Protein AF-A0A960H482-F1 (afdb_monomer_lite)

pLDDT: mean 97.24, std 2.52, range [85.44, 98.88]

Radius of gyration: 13.72 Å; chains: 1; bounding box: 40×24×41 Å

Structure (mmCIF, N/CA/C/O backbone):
data_AF-A0A960H482-F1
#
_entry.id   AF-A0A960H482-F1
#
loop_
_atom_site.group_PDB
_atom_site.id
_atom_site.type_symbol
_atom_site.label_atom_id
_atom_site.label_alt_id
_atom_site.label_comp_id
_atom_site.label_asym_id
_atom_site.label_entity_id
_atom_site.label_seq_id
_atom_site.pdbx_PDB_ins_code
_atom_site.Cartn_x
_atom_site.Cartn_y
_atom_site.Cartn_z
_atom_site.occupancy
_atom_site.B_iso_or_equiv
_atom_site.auth_seq_id
_atom_site.auth_comp_id
_atom_site.auth_asym_id
_atom_site.auth_atom_id
_atom_site.pdbx_PDB_model_num
ATOM 1 N N . ARG A 1 1 ? -25.561 -6.297 16.072 1.00 90.06 1 ARG A N 1
ATOM 2 C CA . ARG A 1 1 ? -24.782 -7.239 15.235 1.00 90.06 1 ARG A CA 1
ATOM 3 C C . ARG A 1 1 ? -23.744 -6.403 14.515 1.00 90.06 1 ARG A C 1
ATOM 5 O O . ARG A 1 1 ? -24.110 -5.320 14.087 1.00 90.06 1 ARG A O 1
ATOM 12 N N . VAL A 1 2 ? -22.493 -6.847 14.471 1.00 94.38 2 VAL A N 1
ATOM 13 C CA . VAL A 1 2 ? -21.448 -6.189 13.676 1.00 94.38 2 VAL A CA 1
ATOM 14 C C . VAL A 1 2 ? -21.388 -6.908 12.332 1.00 94.38 2 VAL A C 1
ATOM 16 O O . VAL A 1 2 ? -21.426 -8.139 12.309 1.00 94.38 2 VAL A O 1
ATOM 19 N N . GLU A 1 3 ? -21.371 -6.148 11.245 1.00 96.94 3 GLU A N 1
ATOM 20 C CA . GLU A 1 3 ? -21.264 -6.625 9.864 1.00 96.94 3 GLU A CA 1
ATOM 21 C C . GLU A 1 3 ? -20.235 -5.737 9.155 1.00 96.94 3 GLU A C 1
ATOM 23 O O . GLU A 1 3 ? -20.230 -4.526 9.374 1.00 96.94 3 GLU A O 1
ATOM 28 N N . VAL A 1 4 ? -19.351 -6.341 8.359 1.00 96.88 4 VAL A N 1
ATOM 29 C CA . VAL A 1 4 ? -18.297 -5.655 7.596 1.00 96.88 4 VAL A CA 1
ATOM 30 C C . VAL A 1 4 ? -18.625 -5.827 6.115 1.00 96.88 4 VAL A C 1
ATOM 32 O O . VAL A 1 4 ? -18.922 -6.944 5.688 1.00 96.88 4 VAL A O 1
ATOM 35 N N . THR A 1 5 ? -18.647 -4.730 5.360 1.00 96.94 5 THR A N 1
ATOM 36 C CA . THR A 1 5 ? -18.891 -4.750 3.909 1.00 96.94 5 THR A CA 1
ATOM 37 C C . THR A 1 5 ? -17.615 -5.110 3.156 1.00 96.94 5 THR A C 1
ATOM 39 O O . THR A 1 5 ? -16.529 -4.969 3.707 1.00 96.94 5 THR A O 1
ATOM 42 N N . GLU A 1 6 ? -17.736 -5.538 1.899 1.00 94.44 6 GLU A N 1
ATOM 43 C CA . GLU A 1 6 ? -16.583 -5.945 1.079 1.00 94.44 6 GLU A CA 1
ATOM 44 C C . GLU A 1 6 ? -15.549 -4.816 0.927 1.00 94.44 6 GLU A C 1
ATOM 46 O O . GLU A 1 6 ? -14.367 -5.059 1.134 1.00 94.44 6 GLU A O 1
ATOM 51 N N . ASP A 1 7 ? -16.002 -3.572 0.739 1.00 95.38 7 ASP A N 1
ATOM 52 C CA . ASP A 1 7 ? -15.130 -2.386 0.646 1.00 95.38 7 ASP A CA 1
ATOM 53 C C . ASP A 1 7 ? -14.388 -2.041 1.955 1.00 95.38 7 ASP A C 1
ATOM 55 O O . ASP A 1 7 ? -13.513 -1.189 1.960 1.00 95.38 7 ASP A O 1
ATOM 59 N N . ASN A 1 8 ? -14.736 -2.680 3.079 1.00 97.50 8 ASN A N 1
ATOM 60 C CA . ASN A 1 8 ? -14.086 -2.484 4.383 1.00 97.50 8 ASN A CA 1
ATOM 61 C C . ASN A 1 8 ? -13.245 -3.712 4.793 1.00 97.50 8 ASN A C 1
ATOM 63 O O . ASN A 1 8 ? -13.022 -3.957 5.984 1.00 97.50 8 ASN A O 1
ATOM 67 N N . ILE A 1 9 ? -12.819 -4.528 3.822 1.00 97.75 9 ILE A N 1
ATOM 68 C CA . ILE A 1 9 ? -11.912 -5.663 4.030 1.00 97.75 9 ILE A CA 1
ATOM 69 C C . ILE A 1 9 ? -10.519 -5.283 3.526 1.00 97.75 9 ILE A C 1
ATOM 71 O O . ILE A 1 9 ? -10.233 -5.326 2.335 1.00 97.75 9 ILE A O 1
ATOM 75 N N . TYR A 1 10 ? -9.630 -4.969 4.462 1.00 98.00 10 TYR A N 1
ATOM 76 C CA . TYR A 1 10 ? -8.256 -4.562 4.175 1.00 98.00 10 TYR A CA 1
ATOM 77 C C . TYR A 1 10 ? -7.289 -5.736 4.388 1.00 98.00 10 TYR A C 1
ATOM 79 O O . TYR A 1 10 ? -7.205 -6.284 5.490 1.00 98.00 10 TYR A O 1
ATOM 87 N N . VAL A 1 11 ? -6.559 -6.138 3.340 1.00 98.12 11 VAL A N 1
ATOM 88 C CA . VAL A 1 11 ? -5.654 -7.304 3.366 1.00 98.12 11 VAL A CA 1
ATOM 89 C C . VAL A 1 11 ? -4.223 -6.881 3.040 1.00 98.12 11 VAL A C 1
ATOM 91 O O . VAL A 1 11 ? -3.890 -6.637 1.885 1.00 98.12 11 VAL A O 1
ATOM 94 N N . LEU A 1 12 ? -3.363 -6.834 4.061 1.00 98.19 12 LEU A N 1
ATOM 95 C CA . LEU A 1 12 ? -1.955 -6.434 3.912 1.00 98.19 12 LEU A CA 1
ATOM 96 C C . LEU A 1 12 ? -1.041 -7.624 3.577 1.00 98.19 12 LEU A C 1
ATOM 98 O O . LEU A 1 12 ? -0.040 -7.476 2.885 1.00 98.19 12 LEU A O 1
ATOM 102 N N . THR A 1 13 ? -1.397 -8.817 4.057 1.00 96.88 13 THR A N 1
ATOM 103 C CA . THR A 1 13 ? -0.582 -10.028 3.918 1.00 96.88 13 THR A CA 1
ATOM 104 C C . THR A 1 13 ? -0.322 -10.383 2.453 1.00 96.88 13 THR A C 1
ATOM 106 O O . THR A 1 13 ? -1.240 -10.364 1.636 1.00 96.88 13 THR A O 1
ATOM 109 N N . GLY A 1 14 ? 0.919 -10.771 2.147 1.00 98.19 14 GLY A N 1
ATOM 110 C CA . GLY A 1 14 ? 1.349 -11.211 0.814 1.00 98.19 14 GLY A CA 1
ATOM 111 C C . GLY A 1 14 ? 1.875 -10.083 -0.074 1.00 98.19 14 GLY A C 1
ATOM 112 O O . GLY A 1 14 ? 2.742 -10.335 -0.905 1.00 98.19 14 GLY A O 1
ATOM 113 N N . LEU A 1 15 ? 1.475 -8.830 0.177 1.00 98.75 15 LEU A N 1
ATOM 114 C CA . LEU A 1 15 ? 1.880 -7.699 -0.662 1.00 98.75 15 LEU A CA 1
ATOM 115 C C . LEU A 1 15 ? 3.400 -7.491 -0.691 1.00 98.75 15 LEU A C 1
ATOM 117 O O . LEU A 1 15 ? 3.932 -7.147 -1.739 1.00 98.75 15 LEU A O 1
ATOM 121 N N . ALA A 1 16 ? 4.128 -7.744 0.402 1.00 98.69 16 ALA A N 1
ATOM 122 C CA . ALA A 1 16 ? 5.593 -7.659 0.399 1.00 98.69 16 ALA A CA 1
ATOM 123 C C . ALA A 1 16 ? 6.244 -8.622 -0.616 1.00 98.69 16 ALA A C 1
ATOM 125 O O . ALA A 1 16 ? 7.165 -8.229 -1.340 1.00 98.69 16 ALA A O 1
ATOM 126 N N . ASP A 1 17 ? 5.753 -9.864 -0.676 1.00 98.69 17 ASP A N 1
ATOM 127 C CA . ASP A 1 17 ? 6.253 -10.901 -1.583 1.00 98.69 17 ASP A CA 1
ATOM 128 C C . ASP A 1 17 ? 5.879 -10.566 -3.036 1.00 98.69 17 ASP A C 1
ATOM 130 O O . ASP A 1 17 ? 6.748 -10.556 -3.912 1.00 98.69 17 ASP A O 1
ATOM 134 N N . ASP A 1 18 ? 4.627 -10.171 -3.279 1.00 98.81 18 ASP A N 1
ATOM 135 C CA . ASP A 1 18 ? 4.152 -9.781 -4.612 1.00 98.81 18 ASP A CA 1
ATOM 136 C C . ASP A 1 18 ? 4.902 -8.546 -5.138 1.00 98.81 18 ASP A C 1
ATOM 138 O O . ASP A 1 18 ? 5.337 -8.501 -6.292 1.00 98.81 18 ASP A O 1
ATOM 142 N N . ILE A 1 19 ? 5.151 -7.553 -4.277 1.00 98.81 19 ILE A N 1
ATOM 143 C CA . ILE A 1 19 ? 5.962 -6.373 -4.604 1.00 98.81 19 ILE A CA 1
ATOM 144 C C . ILE A 1 19 ? 7.394 -6.785 -4.965 1.00 98.81 19 ILE A C 1
ATOM 146 O O . ILE A 1 19 ? 7.976 -6.208 -5.889 1.00 98.81 19 ILE A O 1
ATOM 150 N N . ALA A 1 20 ? 7.981 -7.766 -4.273 1.00 98.56 20 ALA A N 1
ATOM 151 C CA . ALA A 1 20 ? 9.324 -8.256 -4.579 1.00 98.56 20 ALA A CA 1
ATOM 152 C C . ALA A 1 20 ? 9.398 -8.938 -5.959 1.00 98.56 20 ALA A C 1
ATOM 154 O O . ALA A 1 20 ? 10.404 -8.774 -6.667 1.00 98.56 20 ALA A O 1
ATOM 155 N N . ASP A 1 21 ? 8.332 -9.633 -6.359 1.00 98.44 21 ASP A N 1
ATOM 156 C CA . ASP A 1 21 ? 8.186 -10.261 -7.678 1.00 98.44 21 ASP A CA 1
ATOM 157 C C . ASP A 1 21 ? 7.871 -9.239 -8.790 1.00 98.44 21 ASP A C 1
ATOM 159 O O . ASP A 1 21 ? 8.327 -9.384 -9.937 1.00 98.44 21 ASP A O 1
ATOM 163 N N . GLY A 1 22 ? 7.213 -8.134 -8.434 1.00 98.12 22 GLY A N 1
ATOM 164 C CA . GLY A 1 22 ? 7.061 -6.929 -9.243 1.00 98.12 22 GLY A CA 1
ATOM 165 C C . GLY A 1 22 ? 5.615 -6.523 -9.511 1.00 98.12 22 GLY A C 1
ATOM 166 O O . GLY A 1 22 ? 4.688 -7.231 -9.147 1.00 98.12 22 GLY A O 1
ATOM 167 N N . PRO A 1 23 ? 5.395 -5.398 -10.216 1.00 97.81 23 PRO A N 1
ATOM 168 C CA . PRO A 1 23 ? 4.069 -4.786 -10.329 1.00 97.81 23 PRO A CA 1
ATOM 169 C C . PRO A 1 23 ? 3.009 -5.666 -11.010 1.00 97.81 23 PRO A C 1
ATOM 171 O O . PRO A 1 23 ? 1.835 -5.490 -10.735 1.00 97.81 23 PRO A O 1
ATOM 174 N N . ASP A 1 24 ? 3.399 -6.623 -11.863 1.00 97.56 24 ASP A N 1
ATOM 175 C CA . ASP A 1 24 ? 2.436 -7.541 -12.503 1.00 97.56 24 ASP A CA 1
ATOM 176 C C . ASP A 1 24 ? 1.970 -8.675 -11.573 1.00 97.56 24 ASP A C 1
ATOM 178 O O . ASP A 1 24 ? 1.027 -9.384 -11.914 1.00 97.56 24 ASP A O 1
ATOM 182 N N . ALA A 1 25 ? 2.672 -8.903 -10.459 1.00 98.44 25 ALA A N 1
ATOM 183 C CA . ALA A 1 25 ? 2.299 -9.894 -9.452 1.00 98.44 25 ALA A CA 1
ATOM 184 C C . ALA A 1 25 ? 1.364 -9.307 -8.383 1.00 98.44 25 ALA A C 1
ATOM 186 O O . ALA A 1 25 ? 0.723 -10.062 -7.664 1.00 98.44 25 ALA A O 1
ATOM 187 N N . VAL A 1 26 ? 1.272 -7.977 -8.296 1.00 98.69 26 VAL A N 1
ATOM 188 C CA . VAL A 1 26 ? 0.471 -7.281 -7.288 1.00 98.69 26 VAL A CA 1
ATOM 189 C C . VAL A 1 26 ? -0.981 -7.174 -7.749 1.00 98.69 26 VAL A C 1
ATOM 191 O O . VAL A 1 26 ? -1.261 -6.650 -8.829 1.00 98.69 26 VAL A O 1
ATOM 194 N N . ASP A 1 27 ? -1.911 -7.631 -6.911 1.00 98.50 27 ASP A N 1
ATOM 195 C CA . ASP A 1 27 ? -3.338 -7.397 -7.120 1.00 98.50 27 ASP A CA 1
ATOM 196 C C . ASP A 1 27 ? -3.669 -5.913 -6.884 1.00 98.50 27 ASP A C 1
ATOM 198 O O . ASP A 1 27 ? -3.405 -5.353 -5.815 1.00 98.50 27 ASP A O 1
ATOM 202 N N . ARG A 1 28 ? -4.219 -5.258 -7.913 1.00 98.38 28 ARG A N 1
ATOM 203 C CA . ARG A 1 28 ? -4.498 -3.817 -7.891 1.00 98.38 28 ARG A CA 1
ATOM 204 C C . ARG A 1 28 ? -5.524 -3.452 -6.820 1.00 98.38 28 ARG A C 1
ATOM 206 O O . ARG A 1 28 ? -5.314 -2.470 -6.114 1.00 98.38 28 ARG A O 1
ATOM 213 N N . ASP A 1 29 ? -6.614 -4.204 -6.721 1.00 98.25 29 ASP A N 1
ATOM 214 C CA . ASP A 1 29 ? -7.739 -3.855 -5.850 1.00 98.25 29 ASP A CA 1
ATOM 215 C C . ASP A 1 29 ? -7.361 -4.102 -4.381 1.00 98.25 29 ASP A C 1
ATOM 217 O O . ASP A 1 29 ? -7.671 -3.293 -3.503 1.00 98.25 29 ASP A O 1
ATOM 221 N N . GLN A 1 30 ? -6.584 -5.158 -4.116 1.00 98.69 30 GLN A N 1
ATOM 222 C CA . GLN A 1 30 ? -5.961 -5.379 -2.812 1.00 98.69 30 GLN A CA 1
ATOM 223 C C . GLN A 1 30 ? -5.032 -4.221 -2.428 1.00 98.69 30 GLN A C 1
ATOM 225 O O . GLN A 1 30 ? -5.115 -3.716 -1.306 1.00 98.69 30 GLN A O 1
ATOM 230 N N . LEU A 1 31 ? -4.140 -3.805 -3.336 1.00 98.75 31 LEU A N 1
ATOM 231 C CA . LEU A 1 31 ? -3.198 -2.719 -3.066 1.00 98.75 31 LEU A CA 1
ATOM 232 C C . LEU A 1 31 ? -3.921 -1.389 -2.829 1.00 98.75 31 LEU A C 1
ATOM 234 O O . LEU A 1 31 ? -3.530 -0.647 -1.931 1.00 98.75 31 LEU A O 1
ATOM 238 N N . GLU A 1 32 ? -4.963 -1.092 -3.607 1.00 98.56 32 GLU A N 1
ATOM 239 C CA . GLU A 1 32 ? -5.777 0.122 -3.479 1.00 98.56 32 GLU A CA 1
ATOM 240 C C . GLU A 1 32 ? -6.366 0.239 -2.069 1.00 98.56 32 GLU A C 1
ATOM 242 O O . GLU A 1 32 ? -6.113 1.228 -1.377 1.00 98.56 32 GLU A O 1
ATOM 247 N N . LEU A 1 33 ? -7.042 -0.814 -1.601 1.00 98.75 33 LEU A N 1
ATOM 248 C CA . LEU 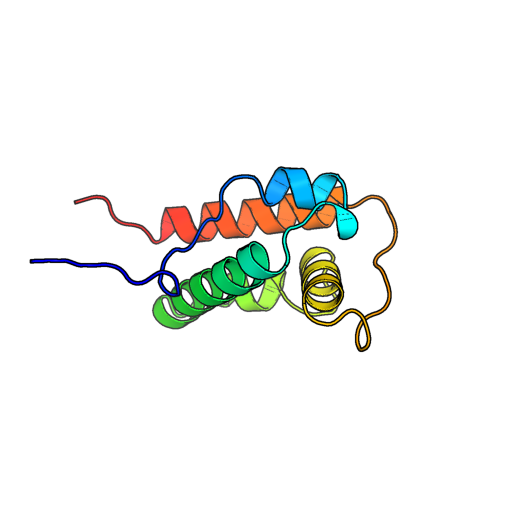A 1 33 ? -7.620 -0.857 -0.257 1.00 98.75 33 LEU A CA 1
ATOM 249 C C . LEU A 1 33 ? -6.541 -0.841 0.836 1.00 98.75 33 LEU A C 1
ATOM 251 O O . LEU A 1 33 ? -6.677 -0.145 1.842 1.00 98.75 33 LEU A O 1
ATOM 255 N N . ALA A 1 34 ? -5.441 -1.577 0.666 1.00 98.75 34 ALA A N 1
ATOM 256 C CA . ALA A 1 34 ? -4.365 -1.581 1.654 1.00 98.75 34 ALA A CA 1
ATOM 257 C C . ALA A 1 34 ? -3.715 -0.192 1.799 1.00 98.75 34 ALA A C 1
ATOM 259 O O . ALA A 1 34 ? -3.436 0.242 2.917 1.00 98.75 34 ALA A O 1
ATOM 260 N N . VAL A 1 35 ? -3.505 0.525 0.691 1.00 98.62 35 VAL A N 1
ATOM 261 C CA . VAL A 1 35 ? -2.970 1.895 0.700 1.00 98.62 35 VAL A CA 1
ATOM 262 C C . VAL A 1 35 ? -3.955 2.874 1.335 1.00 98.62 35 VAL A C 1
ATOM 264 O O . VAL A 1 35 ? -3.510 3.725 2.106 1.00 98.62 35 VAL A O 1
ATOM 267 N N . GLU A 1 36 ? -5.258 2.752 1.060 1.00 98.62 36 GLU A N 1
ATOM 268 C CA . GLU A 1 36 ? -6.308 3.525 1.742 1.00 98.62 36 GLU A CA 1
ATOM 269 C C . GLU A 1 36 ? -6.192 3.367 3.262 1.00 98.62 36 GLU A C 1
ATOM 271 O O . GLU A 1 36 ? -5.968 4.345 3.976 1.00 98.62 36 GLU A O 1
ATOM 276 N N . PHE A 1 37 ? -6.222 2.126 3.752 1.00 98.69 37 PHE A N 1
ATOM 277 C CA . PHE A 1 37 ? -6.147 1.846 5.183 1.00 98.69 37 PHE A CA 1
ATOM 278 C C . PHE A 1 37 ? -4.854 2.357 5.828 1.00 98.69 37 PHE A C 1
ATOM 280 O O . PHE A 1 37 ? -4.887 2.945 6.908 1.00 98.69 37 PHE A O 1
ATOM 287 N N . ILE A 1 38 ? -3.699 2.156 5.188 1.00 98.62 38 ILE A N 1
ATOM 288 C CA . ILE A 1 38 ? -2.413 2.601 5.744 1.00 98.62 38 ILE A CA 1
ATOM 289 C C . ILE A 1 38 ? -2.353 4.133 5.818 1.00 98.62 38 ILE A C 1
ATOM 291 O O . ILE A 1 38 ? -1.823 4.662 6.798 1.00 98.62 38 ILE A O 1
ATOM 295 N N . ARG A 1 39 ? -2.913 4.852 4.835 1.00 98.62 39 ARG A N 1
ATOM 296 C CA . ARG A 1 39 ? -3.030 6.320 4.881 1.00 98.62 39 ARG A CA 1
ATOM 297 C C . ARG A 1 39 ? -3.925 6.779 6.021 1.00 98.62 39 ARG A C 1
ATOM 299 O O . ARG A 1 39 ? -3.485 7.618 6.798 1.00 98.62 39 ARG A O 1
ATOM 306 N N . ASP A 1 40 ? -5.086 6.159 6.203 1.00 98.69 40 ASP A N 1
ATOM 307 C CA . ASP A 1 40 ? -5.981 6.474 7.322 1.00 98.69 40 ASP A CA 1
ATOM 308 C C . ASP A 1 40 ? -5.309 6.245 8.687 1.00 98.69 40 ASP A C 1
ATOM 310 O O . ASP A 1 40 ? -5.460 7.050 9.610 1.00 98.69 40 ASP A O 1
ATOM 314 N N . VAL A 1 41 ? -4.519 5.173 8.826 1.00 98.50 41 VAL A N 1
ATOM 315 C CA . VAL A 1 41 ? -3.704 4.918 10.029 1.00 98.50 41 VAL A CA 1
ATOM 316 C C . VAL A 1 41 ? -2.656 6.019 10.225 1.00 98.50 41 VAL A C 1
ATOM 318 O O . VAL A 1 41 ? -2.473 6.491 11.351 1.00 98.50 41 VAL A O 1
ATOM 321 N N . GLY A 1 42 ? -1.975 6.428 9.151 1.00 98.44 42 GLY A N 1
ATOM 322 C CA . GLY A 1 42 ? -1.011 7.531 9.140 1.00 98.44 42 GLY A CA 1
ATOM 323 C C . GLY A 1 42 ? -1.629 8.836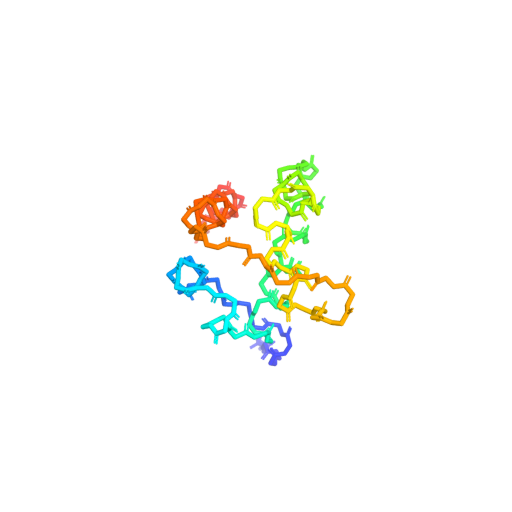 9.628 1.00 98.44 42 GLY A C 1
ATOM 324 O O . GLY A 1 42 ? -1.181 9.380 10.642 1.00 98.44 42 GLY A O 1
ATOM 325 N N . ASP A 1 43 ? -2.713 9.251 8.976 1.00 98.50 43 ASP A N 1
ATOM 326 C CA . ASP A 1 43 ? -3.474 10.465 9.270 1.00 98.50 43 ASP A CA 1
ATOM 327 C C . ASP A 1 43 ? -3.987 10.475 10.712 1.00 98.50 43 ASP A C 1
ATOM 329 O O . ASP A 1 43 ? -3.783 11.446 11.443 1.00 98.50 43 ASP A O 1
ATOM 333 N N . TYR A 1 44 ? -4.599 9.377 11.168 1.00 98.31 44 TYR A N 1
ATOM 334 C CA . TYR A 1 44 ? -5.083 9.254 12.545 1.00 98.31 44 TYR A CA 1
ATOM 335 C C . TYR A 1 44 ? -3.955 9.363 13.580 1.00 98.31 44 TYR A C 1
ATOM 337 O O . TYR A 1 44 ? -4.157 9.891 14.675 1.00 98.31 44 TYR A O 1
ATOM 345 N N . SER A 1 45 ? -2.772 8.839 13.252 1.00 98.06 45 SER A N 1
ATOM 346 C CA . SER A 1 45 ? -1.612 8.848 14.146 1.00 98.06 45 SER A CA 1
ATOM 347 C C . SER A 1 45 ? -0.774 10.130 14.086 1.00 98.06 45 SER A C 1
ATOM 349 O O . SER A 1 45 ? 0.163 10.250 14.878 1.00 98.06 45 SER A O 1
ATOM 351 N N . GLU A 1 46 ? -1.108 11.063 13.186 1.00 98.00 46 GLU A N 1
ATOM 352 C CA . GLU A 1 46 ? -0.340 12.282 12.893 1.00 98.00 46 GLU A CA 1
ATOM 353 C C . GLU A 1 46 ? 1.148 11.986 12.580 1.00 98.00 46 GLU A C 1
ATOM 355 O O . GLU A 1 46 ? 2.049 12.720 12.994 1.00 98.00 46 GLU A O 1
ATOM 360 N N . ASP A 1 47 ? 1.424 10.881 11.873 1.00 98.31 47 ASP A N 1
ATOM 361 C CA . ASP A 1 47 ? 2.778 10.411 11.548 1.00 98.31 47 ASP A CA 1
ATOM 362 C C . ASP A 1 47 ? 3.039 10.431 10.035 1.00 98.31 47 ASP A C 1
ATOM 364 O O . ASP A 1 47 ? 2.368 9.763 9.252 1.00 98.31 47 ASP A O 1
ATOM 368 N N . GLU A 1 48 ? 4.084 11.150 9.623 1.00 97.94 48 GLU A N 1
ATOM 369 C CA . GLU A 1 48 ? 4.456 11.348 8.214 1.00 97.94 48 GLU A CA 1
ATOM 370 C C . GLU A 1 48 ? 5.128 10.117 7.566 1.00 97.94 48 GLU A C 1
ATOM 372 O O . GLU A 1 48 ? 5.573 10.173 6.416 1.00 97.94 48 GLU A O 1
ATOM 377 N N . THR A 1 49 ? 5.275 8.996 8.283 1.00 98.06 49 THR A N 1
ATOM 378 C CA . THR A 1 49 ? 5.937 7.783 7.771 1.00 98.06 49 THR A CA 1
ATOM 379 C C . THR A 1 49 ? 5.273 7.254 6.505 1.00 98.06 49 THR A C 1
ATOM 381 O O . THR A 1 49 ? 5.988 6.887 5.568 1.00 98.06 49 THR A O 1
ATOM 384 N N . VAL A 1 50 ? 3.939 7.248 6.462 1.00 98.44 50 VAL A N 1
ATOM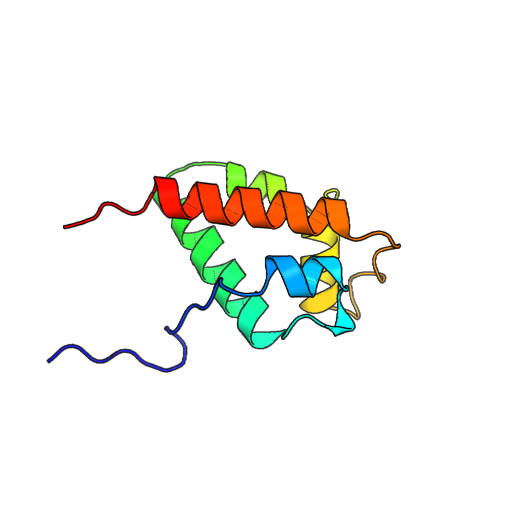 385 C CA . VAL A 1 50 ? 3.171 6.748 5.315 1.00 98.44 50 VAL A CA 1
ATOM 386 C C . VAL A 1 50 ? 3.408 7.621 4.088 1.00 98.44 50 VAL A C 1
ATOM 388 O O . VAL A 1 50 ? 3.865 7.118 3.060 1.00 98.44 50 VAL A O 1
ATOM 391 N N . ASP A 1 51 ? 3.212 8.932 4.223 1.00 98.38 51 ASP A N 1
ATOM 392 C CA . ASP A 1 51 ? 3.439 9.905 3.149 1.00 98.38 51 ASP A CA 1
ATOM 393 C C . ASP A 1 51 ? 4.869 9.852 2.613 1.00 98.38 51 ASP A C 1
ATOM 395 O O . ASP A 1 51 ? 5.103 9.863 1.403 1.00 98.38 51 ASP A O 1
ATOM 399 N N . ARG A 1 52 ? 5.850 9.742 3.513 1.00 98.56 52 ARG A N 1
ATOM 400 C CA . ARG A 1 52 ? 7.266 9.679 3.149 1.00 98.56 52 ARG A CA 1
ATOM 401 C C . ARG A 1 52 ? 7.632 8.407 2.389 1.00 98.56 52 ARG A C 1
ATOM 403 O O . ARG A 1 52 ? 8.556 8.458 1.583 1.00 98.56 52 ARG A O 1
ATOM 410 N N . LEU A 1 53 ? 7.027 7.260 2.697 1.00 98.62 53 LEU A N 1
ATOM 411 C CA . LEU A 1 53 ? 7.332 5.990 2.022 1.00 98.62 53 LEU A CA 1
ATOM 412 C C . LEU A 1 53 ? 6.545 5.826 0.716 1.00 98.62 53 LEU A C 1
ATOM 414 O O . LEU A 1 53 ? 7.054 5.221 -0.227 1.00 98.62 53 LEU A O 1
ATOM 418 N N . LEU A 1 54 ? 5.351 6.416 0.635 1.00 98.50 54 LEU A N 1
ATOM 419 C CA . LEU A 1 54 ? 4.517 6.425 -0.567 1.00 98.50 54 LEU A CA 1
ATOM 420 C C . LEU A 1 54 ? 4.817 7.588 -1.527 1.00 98.50 54 LEU A C 1
ATOM 422 O O . LEU A 1 54 ? 4.146 7.705 -2.549 1.00 98.50 54 LEU A O 1
ATOM 426 N N . SER A 1 55 ? 5.807 8.440 -1.247 1.00 98.00 55 SER A N 1
ATOM 427 C CA . SER A 1 55 ? 6.142 9.555 -2.137 1.00 98.00 55 SER A CA 1
ATOM 428 C C . SER A 1 55 ? 6.650 9.068 -3.503 1.00 98.00 55 SER A C 1
ATOM 430 O O . SER A 1 55 ? 7.443 8.130 -3.591 1.00 98.00 55 SER A O 1
ATOM 432 N N . GLY A 1 56 ? 6.241 9.730 -4.591 1.00 94.81 56 GLY A N 1
ATOM 433 C CA . GLY A 1 56 ? 6.544 9.316 -5.973 1.00 94.81 56 GLY A CA 1
ATOM 434 C C . GLY A 1 56 ? 8.029 9.328 -6.374 1.00 94.81 56 GLY A C 1
ATOM 435 O O . GLY A 1 56 ? 8.398 8.914 -7.473 1.00 94.81 56 GLY A O 1
ATOM 436 N N . ASP A 1 57 ? 8.935 9.786 -5.509 1.00 94.56 57 ASP A N 1
ATOM 437 C CA . ASP A 1 57 ? 10.383 9.656 -5.690 1.00 94.56 57 ASP A CA 1
ATOM 438 C C . ASP A 1 57 ? 10.964 8.373 -5.060 1.00 94.56 57 ASP A C 1
ATOM 440 O O . ASP A 1 57 ? 12.048 7.931 -5.479 1.00 94.56 57 ASP A O 1
ATOM 444 N N . ARG A 1 58 ? 10.230 7.726 -4.146 1.00 97.94 58 ARG A N 1
ATOM 445 C CA . ARG A 1 58 ? 10.602 6.481 -3.455 1.00 97.94 58 ARG A CA 1
ATOM 446 C C . ARG A 1 58 ? 10.362 5.237 -4.315 1.00 97.94 58 ARG A C 1
ATOM 448 O O . ARG A 1 58 ? 9.485 5.244 -5.180 1.00 97.94 58 ARG A O 1
ATOM 455 N N . PRO A 1 59 ? 11.129 4.154 -4.096 1.00 98.25 59 PRO A N 1
ATOM 456 C CA . PRO A 1 59 ? 10.883 2.860 -4.727 1.00 98.25 59 PRO A CA 1
ATOM 457 C C . PRO A 1 59 ? 9.438 2.366 -4.589 1.00 98.25 59 PRO A C 1
ATOM 459 O O . PRO A 1 59 ? 8.842 2.007 -5.605 1.00 98.25 59 PRO A O 1
ATOM 462 N N . LEU A 1 60 ? 8.879 2.365 -3.375 1.00 98.62 60 LEU A N 1
ATOM 463 C CA . LEU A 1 60 ? 7.512 1.914 -3.135 1.00 98.62 60 LEU A CA 1
ATOM 464 C C . LEU A 1 60 ? 6.486 2.851 -3.769 1.00 98.62 60 LEU A C 1
ATOM 466 O O . LEU A 1 60 ? 5.635 2.371 -4.510 1.00 98.62 60 LEU A O 1
ATOM 470 N N . GLY A 1 61 ? 6.599 4.166 -3.552 1.00 98.31 61 GLY A N 1
ATOM 471 C CA . GLY A 1 61 ? 5.679 5.146 -4.139 1.00 98.31 61 GLY A CA 1
ATOM 472 C C . GLY A 1 61 ? 5.557 5.015 -5.659 1.00 98.31 61 GLY A C 1
ATOM 473 O O . GLY A 1 61 ? 4.452 4.906 -6.177 1.00 98.31 61 GLY A O 1
ATOM 474 N N . LYS A 1 62 ? 6.681 4.876 -6.376 1.00 97.75 62 LYS A N 1
ATOM 475 C CA . LYS A 1 62 ? 6.678 4.638 -7.835 1.00 97.75 62 LYS A CA 1
ATOM 476 C C . LYS A 1 62 ? 5.963 3.353 -8.241 1.00 97.75 62 LYS A C 1
ATOM 478 O O . LYS A 1 62 ? 5.332 3.309 -9.293 1.00 97.75 62 LYS A O 1
ATOM 483 N N . LEU A 1 63 ? 6.128 2.283 -7.463 1.00 98.56 63 LEU A N 1
ATOM 484 C CA . LEU A 1 63 ? 5.480 1.006 -7.746 1.00 98.56 63 LEU A CA 1
ATOM 485 C C . LEU A 1 63 ? 3.976 1.098 -7.501 1.00 98.56 63 LEU A C 1
ATOM 487 O O . LEU A 1 63 ? 3.214 0.680 -8.365 1.00 98.56 63 LEU A O 1
ATOM 491 N N . VAL A 1 64 ? 3.566 1.694 -6.381 1.00 98.44 64 VAL A N 1
ATOM 492 C CA . VAL A 1 64 ? 2.157 1.934 -6.051 1.00 98.44 64 VAL A CA 1
ATOM 493 C C . VAL A 1 64 ? 1.495 2.802 -7.118 1.00 98.44 64 VAL A C 1
ATOM 495 O O . VAL A 1 64 ? 0.460 2.416 -7.648 1.00 98.44 64 VAL A O 1
ATOM 498 N N . GLU A 1 65 ? 2.116 3.920 -7.501 1.00 98.00 65 GLU A N 1
ATOM 499 C CA . GLU A 1 65 ? 1.618 4.779 -8.581 1.00 98.00 65 GLU A CA 1
ATOM 500 C C . GLU A 1 65 ? 1.456 4.000 -9.893 1.00 98.00 65 GLU A C 1
ATOM 502 O O . GLU A 1 65 ? 0.413 4.097 -10.528 1.00 98.00 65 GLU A O 1
ATOM 507 N N . HIS A 1 66 ? 2.438 3.178 -10.277 1.00 98.06 66 HIS A N 1
ATOM 508 C CA . HIS A 1 66 ? 2.351 2.377 -11.501 1.00 98.06 66 HIS A CA 1
ATOM 509 C C . HIS A 1 66 ? 1.272 1.287 -11.455 1.00 98.06 66 HIS A C 1
ATOM 511 O O . HIS A 1 66 ? 0.638 1.030 -12.473 1.00 98.06 66 HIS A O 1
ATOM 517 N N . VAL A 1 67 ? 1.068 0.625 -10.313 1.00 98.31 67 VAL A N 1
ATOM 518 C CA . VAL A 1 67 ? 0.033 -0.415 -10.179 1.00 98.31 67 VAL A CA 1
ATOM 519 C C . VAL A 1 67 ? -1.367 0.206 -10.179 1.00 98.31 67 VAL A C 1
ATOM 521 O O . VAL A 1 67 ? -2.272 -0.325 -10.823 1.00 98.31 67 VAL A O 1
ATOM 524 N N . LEU A 1 68 ? -1.552 1.335 -9.488 1.00 98.00 68 LEU A N 1
ATOM 525 C CA . LEU A 1 68 ? -2.857 1.988 -9.362 1.00 98.00 68 LEU A CA 1
ATOM 526 C C . LEU A 1 68 ? -3.232 2.821 -10.597 1.00 98.00 68 LEU A C 1
ATOM 528 O O . LEU A 1 68 ? -4.415 2.876 -10.943 1.00 98.00 68 LEU A O 1
ATOM 532 N N . ASP A 1 69 ? -2.246 3.430 -11.261 1.00 95.81 69 ASP A N 1
ATOM 533 C CA . ASP A 1 69 ? -2.404 4.254 -12.464 1.00 95.81 69 ASP A CA 1
ATOM 534 C C . ASP A 1 69 ? -1.231 4.053 -13.462 1.00 95.81 69 ASP A C 1
ATOM 536 O O . ASP A 1 69 ? -0.316 4.883 -13.572 1.00 95.81 69 ASP A O 1
ATOM 540 N N . PRO A 1 70 ? -1.240 2.945 -14.228 1.00 92.44 70 PRO A N 1
ATOM 541 C CA . PRO A 1 70 ? -0.158 2.605 -15.155 1.00 92.44 70 PRO A CA 1
ATOM 542 C C . PRO A 1 70 ? -0.023 3.567 -16.344 1.00 92.44 70 PRO A C 1
ATOM 544 O O . PRO A 1 70 ? 1.031 3.585 -16.986 1.00 92.44 70 P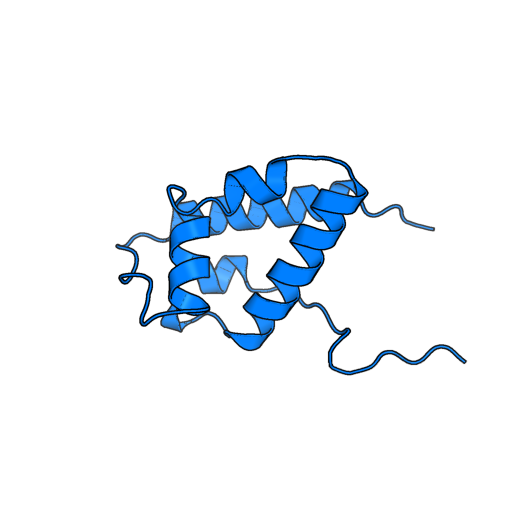RO A O 1
ATOM 547 N N . ASP A 1 71 ? -1.058 4.355 -16.651 1.00 91.94 71 ASP A N 1
ATOM 548 C CA . ASP A 1 71 ? -1.037 5.328 -17.748 1.00 91.94 71 ASP A CA 1
ATOM 549 C C . ASP A 1 71 ? -0.314 6.623 -17.341 1.00 91.94 71 ASP A C 1
ATOM 551 O O . ASP A 1 71 ? 0.348 7.256 -18.172 1.00 91.94 71 ASP A O 1
ATOM 555 N N . SER A 1 72 ? -0.394 7.001 -16.062 1.00 86.44 72 SER A N 1
ATOM 556 C CA . SER A 1 72 ? 0.276 8.192 -15.521 1.00 86.44 72 SER A CA 1
ATOM 557 C C . SER A 1 72 ? 1.695 7.921 -15.015 1.00 86.44 72 SER A C 1
ATOM 559 O O . SER A 1 72 ? 2.518 8.842 -14.989 1.00 86.44 72 SER A O 1
ATOM 561 N N . ALA A 1 73 ? 2.013 6.677 -14.640 1.00 89.88 73 ALA A N 1
ATOM 562 C CA . ALA A 1 73 ? 3.303 6.305 -14.064 1.00 89.88 73 ALA A CA 1
ATOM 563 C C . ALA A 1 73 ? 4.034 5.235 -14.890 1.00 89.88 73 ALA A C 1
ATOM 565 O O . ALA A 1 73 ? 3.559 4.122 -15.114 1.00 89.88 73 ALA A O 1
ATOM 566 N N . GLY A 1 74 ? 5.256 5.563 -15.320 1.00 92.44 74 GLY A N 1
ATOM 567 C CA . GLY A 1 74 ? 6.114 4.629 -16.044 1.00 92.44 74 GLY A CA 1
ATOM 568 C C . GLY A 1 74 ? 6.516 3.426 -15.187 1.00 92.44 74 GLY A C 1
ATOM 569 O O . GLY A 1 74 ? 6.768 3.553 -13.991 1.00 92.44 74 GLY A O 1
ATOM 570 N N . ARG A 1 75 ? 6.639 2.255 -15.822 1.00 95.19 75 ARG A N 1
ATOM 571 C CA . ARG A 1 75 ? 6.977 1.006 -15.131 1.00 95.19 75 ARG A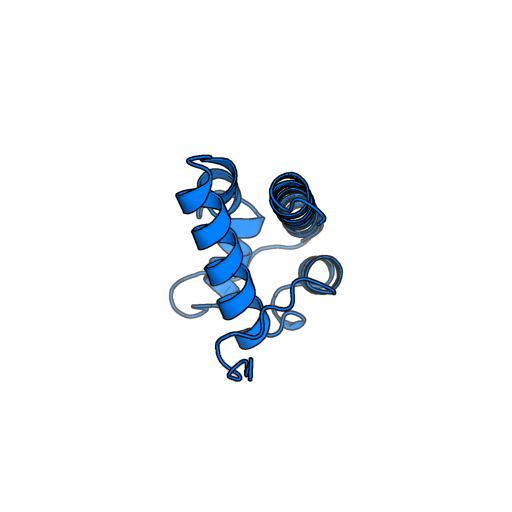 CA 1
ATOM 572 C C . ARG A 1 75 ? 8.292 1.115 -14.333 1.00 95.19 75 ARG A C 1
ATOM 574 O O . ARG A 1 75 ? 9.328 1.427 -14.934 1.00 95.19 75 ARG A O 1
ATOM 581 N N . PRO A 1 76 ? 8.307 0.771 -13.029 1.00 94.69 76 PRO A N 1
ATOM 582 C CA . PRO A 1 76 ? 9.529 0.774 -12.239 1.00 94.69 76 PRO A CA 1
ATOM 583 C C . PRO A 1 76 ? 10.535 -0.271 -12.742 1.00 94.69 76 PRO A C 1
ATOM 585 O O . PRO A 1 76 ? 10.184 -1.392 -13.132 1.00 94.69 76 PRO A O 1
ATOM 588 N N . GLY A 1 77 ? 11.817 0.095 -12.709 1.00 92.88 77 GLY A N 1
ATOM 589 C CA . GLY A 1 77 ? 12.918 -0.805 -13.050 1.00 92.88 77 GLY A CA 1
ATOM 590 C C . GLY A 1 77 ? 13.185 -1.844 -11.957 1.00 92.88 77 GLY A C 1
ATOM 591 O O . GLY A 1 77 ? 13.046 -1.560 -10.772 1.00 92.88 77 GLY A O 1
ATOM 592 N N . LYS A 1 78 ? 13.618 -3.044 -12.361 1.00 95.00 78 LYS A N 1
ATOM 593 C CA . LYS A 1 78 ? 14.112 -4.088 -11.444 1.00 95.00 78 LYS A CA 1
ATOM 594 C C . LYS A 1 78 ? 15.463 -3.691 -10.817 1.00 95.00 78 LYS A C 1
ATOM 596 O O . LYS A 1 78 ? 16.236 -2.995 -11.481 1.00 95.00 78 LYS A O 1
ATOM 601 N N . PRO A 1 79 ? 15.822 -4.218 -9.627 1.00 96.94 79 PRO A N 1
ATOM 602 C CA . PRO A 1 79 ? 15.038 -5.112 -8.757 1.00 96.94 79 PRO A CA 1
ATOM 603 C C . PRO A 1 79 ? 14.035 -4.365 -7.857 1.00 96.94 79 PRO A C 1
ATOM 605 O O . PRO A 1 79 ? 14.261 -3.210 -7.512 1.00 96.94 79 PRO A O 1
ATOM 608 N N . TYR A 1 80 ? 12.971 -5.048 -7.417 1.00 98.44 80 TYR A N 1
ATOM 609 C CA . TYR A 1 80 ? 11.895 -4.463 -6.593 1.00 98.44 80 TYR A CA 1
ATOM 610 C C . TYR A 1 80 ? 12.082 -4.644 -5.078 1.00 98.44 80 TYR A C 1
ATOM 612 O O . TYR A 1 80 ? 11.266 -4.198 -4.279 1.00 98.44 80 TYR A O 1
ATOM 620 N N . THR A 1 81 ? 13.201 -5.235 -4.655 1.00 98.12 81 THR A N 1
ATOM 621 C CA . THR A 1 81 ? 13.487 -5.527 -3.240 1.00 98.12 81 THR A CA 1
ATOM 622 C C . THR A 1 81 ? 13.554 -4.286 -2.349 1.00 98.12 81 THR A C 1
ATOM 624 O O . THR A 1 81 ? 13.361 -4.397 -1.143 1.00 98.12 81 THR A O 1
ATOM 627 N N . ALA A 1 82 ? 13.836 -3.106 -2.908 1.00 98.56 82 ALA A N 1
ATOM 628 C CA . ALA A 1 82 ? 13.762 -1.852 -2.162 1.00 98.56 82 ALA A CA 1
ATOM 629 C C . ALA A 1 82 ? 12.309 -1.463 -1.846 1.00 98.56 82 ALA A C 1
ATOM 631 O O . ALA A 1 82 ? 12.024 -1.115 -0.707 1.00 98.56 82 ALA A O 1
ATOM 632 N N . ALA A 1 83 ? 11.400 -1.593 -2.819 1.00 98.69 83 ALA A N 1
ATOM 633 C CA . ALA A 1 83 ? 9.975 -1.334 -2.620 1.00 98.69 83 ALA A CA 1
ATOM 634 C C . ALA A 1 83 ? 9.365 -2.328 -1.618 1.00 98.69 83 ALA A C 1
ATOM 636 O O . ALA A 1 83 ? 8.645 -1.912 -0.721 1.00 98.69 83 ALA A O 1
ATOM 637 N N . ALA A 1 84 ? 9.729 -3.614 -1.706 1.00 98.81 84 ALA A N 1
ATOM 638 C CA . ALA A 1 84 ? 9.269 -4.631 -0.757 1.00 98.81 84 ALA A CA 1
ATOM 639 C C . ALA A 1 84 ? 9.698 -4.308 0.685 1.00 98.81 84 ALA A C 1
ATOM 641 O O . ALA A 1 84 ? 8.888 -4.354 1.602 1.00 98.81 84 ALA A O 1
ATOM 642 N N . LYS A 1 85 ? 10.951 -3.879 0.891 1.00 98.81 85 LYS A N 1
ATOM 643 C CA . LYS A 1 85 ? 11.433 -3.455 2.219 1.00 98.81 85 LYS A CA 1
ATOM 644 C C . LYS A 1 85 ? 10.710 -2.226 2.759 1.00 98.81 85 LYS A C 1
ATOM 646 O O . LYS A 1 85 ? 10.456 -2.156 3.957 1.00 98.81 85 LYS A O 1
ATOM 651 N N . GLU A 1 86 ? 10.419 -1.254 1.898 1.00 98.81 86 GLU A N 1
ATOM 652 C CA . GLU A 1 86 ? 9.633 -0.075 2.272 1.00 98.81 86 GLU A CA 1
ATOM 653 C C . GLU A 1 86 ? 8.183 -0.459 2.609 1.00 98.81 86 GLU A C 1
ATOM 655 O O . GLU A 1 86 ? 7.613 0.103 3.540 1.00 98.81 86 GLU A O 1
ATOM 660 N N . TRP A 1 87 ? 7.607 -1.461 1.936 1.00 98.88 87 TRP A N 1
ATOM 661 C CA . TRP A 1 87 ? 6.299 -2.011 2.300 1.00 98.88 87 TRP A CA 1
ATOM 662 C C . TRP A 1 87 ? 6.326 -2.699 3.669 1.00 98.88 87 TRP A C 1
ATOM 664 O O . TRP A 1 87 ? 5.502 -2.392 4.525 1.00 98.88 87 TRP A O 1
ATOM 674 N N . GLU A 1 88 ? 7.321 -3.546 3.939 1.00 98.81 88 GLU A N 1
ATOM 675 C CA . GLU A 1 88 ? 7.493 -4.156 5.265 1.00 98.81 88 GLU A CA 1
ATOM 676 C C . GLU A 1 88 ? 7.682 -3.099 6.377 1.00 98.81 88 GLU A C 1
ATOM 678 O O . GLU A 1 88 ? 7.343 -3.332 7.538 1.00 98.81 88 GLU A O 1
ATOM 683 N N . GLU A 1 89 ? 8.268 -1.933 6.065 1.00 98.69 89 GLU A N 1
ATOM 684 C CA . GLU A 1 89 ? 8.318 -0.805 7.006 1.00 98.69 89 GLU A CA 1
ATOM 685 C C . GLU A 1 89 ? 6.922 -0.246 7.303 1.00 98.69 89 GLU A C 1
ATOM 687 O O . GLU A 1 89 ? 6.645 0.045 8.468 1.00 98.69 89 GLU A O 1
ATOM 692 N N . LEU A 1 90 ? 6.043 -0.143 6.301 1.00 98.75 90 LEU A N 1
ATOM 693 C CA . LEU A 1 90 ? 4.646 0.251 6.501 1.00 98.75 90 LEU A CA 1
ATOM 694 C C . LEU A 1 90 ? 3.864 -0.787 7.308 1.00 98.75 90 LEU A C 1
ATOM 696 O O . LEU A 1 90 ? 3.112 -0.403 8.200 1.00 98.75 90 LEU A O 1
ATOM 700 N N . GLU A 1 91 ? 4.075 -2.082 7.071 1.00 98.50 91 GLU A N 1
ATOM 701 C CA . GLU A 1 91 ? 3.444 -3.142 7.870 1.00 98.50 91 GLU A CA 1
ATOM 702 C C . GLU A 1 91 ? 3.838 -3.026 9.347 1.00 98.50 91 GLU A C 1
ATOM 704 O O . GLU A 1 91 ? 2.975 -2.961 10.223 1.00 98.50 91 GLU A O 1
ATOM 709 N N . ARG A 1 92 ? 5.140 -2.883 9.633 1.00 98.50 92 ARG A N 1
ATOM 710 C CA . ARG A 1 92 ? 5.636 -2.662 11.003 1.00 98.50 92 ARG A CA 1
ATOM 711 C C . ARG A 1 92 ? 5.097 -1.371 11.616 1.00 98.50 92 ARG A C 1
ATOM 713 O O . ARG A 1 92 ? 4.820 -1.326 12.816 1.00 98.50 92 ARG A O 1
ATOM 720 N N . PHE A 1 93 ? 4.969 -0.313 10.816 1.00 98.44 93 PHE A N 1
ATOM 721 C CA . PHE A 1 93 ? 4.360 0.938 11.253 1.00 98.44 93 PHE A CA 1
ATOM 722 C C . PHE A 1 93 ? 2.905 0.712 11.674 1.00 98.44 93 PHE A C 1
ATOM 724 O O . PHE A 1 93 ? 2.563 1.051 12.807 1.00 98.44 93 PHE A O 1
ATOM 731 N N . VAL A 1 94 ? 2.082 0.076 10.836 1.00 98.25 94 VAL A N 1
ATOM 732 C CA . VAL A 1 94 ? 0.685 -0.247 11.160 1.00 98.25 94 VAL A CA 1
ATOM 733 C C . VAL A 1 94 ? 0.600 -1.090 12.427 1.00 98.25 94 VAL A C 1
ATOM 735 O O . VAL A 1 94 ? -0.120 -0.718 13.351 1.00 98.25 94 VAL A O 1
ATOM 738 N N . GLU A 1 95 ? 1.372 -2.176 12.523 1.00 97.50 95 GLU A N 1
ATOM 739 C CA . GLU A 1 95 ? 1.401 -3.040 13.710 1.00 97.50 95 GLU A CA 1
ATOM 740 C C . GLU A 1 95 ? 1.700 -2.252 14.991 1.00 97.50 95 GLU A C 1
ATOM 742 O O . GLU A 1 95 ? 1.056 -2.467 16.016 1.00 97.50 95 GLU A O 1
ATOM 747 N N . SER A 1 96 ? 2.620 -1.283 14.934 1.00 97.88 96 SER A N 1
ATOM 748 C CA . SER A 1 96 ? 2.953 -0.433 16.085 1.00 97.88 96 SER A CA 1
ATOM 749 C C . SER A 1 96 ? 1.801 0.471 16.550 1.00 97.88 96 SER A C 1
ATOM 751 O O . SER A 1 96 ? 1.819 0.952 17.688 1.00 97.88 96 SER A O 1
ATOM 753 N N . ARG A 1 97 ? 0.802 0.712 15.691 1.00 97.75 97 ARG A N 1
ATOM 754 C CA . ARG A 1 97 ? -0.388 1.529 15.980 1.00 97.75 97 ARG A CA 1
ATOM 755 C C . ARG A 1 97 ? -1.600 0.697 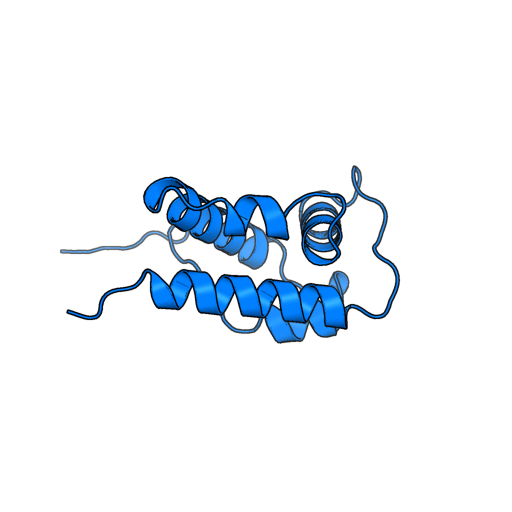16.409 1.00 97.75 97 ARG A C 1
ATOM 757 O O . ARG A 1 97 ? -2.556 1.263 16.936 1.00 97.75 97 ARG A O 1
ATOM 764 N N . LEU A 1 98 ? -1.559 -0.628 16.256 1.00 95.69 98 LEU A N 1
ATOM 765 C CA . LEU A 1 98 ? -2.631 -1.527 16.683 1.00 95.69 98 LEU A CA 1
ATOM 766 C C . LEU A 1 98 ? -2.432 -1.951 18.143 1.00 95.69 98 LEU A C 1
ATOM 768 O O . LEU A 1 98 ? -1.505 -2.687 18.479 1.00 95.69 98 LEU A O 1
ATOM 772 N N . ARG A 1 99 ? -3.331 -1.511 19.032 1.00 96.00 99 ARG A N 1
ATOM 773 C CA . ARG A 1 99 ? -3.361 -1.958 20.432 1.00 96.00 99 ARG A CA 1
ATOM 774 C C . ARG A 1 99 ? -4.225 -3.219 20.565 1.00 96.00 99 ARG A C 1
ATOM 776 O O . ARG A 1 99 ? -5.418 -3.137 20.279 1.00 96.00 99 ARG A O 1
ATOM 783 N N . PRO A 1 100 ? -3.677 -4.353 21.037 1.00 92.44 100 PRO A N 1
ATOM 784 C CA . PRO A 1 100 ? -4.489 -5.509 21.405 1.00 92.44 100 PRO A CA 1
ATOM 785 C C . PRO A 1 100 ? -5.381 -5.184 22.611 1.00 92.44 100 PRO A C 1
ATOM 787 O O . PRO A 1 100 ? -4.918 -4.546 23.559 1.00 92.44 100 PRO A O 1
ATOM 790 N N . GLU A 1 101 ? -6.627 -5.653 22.579 1.00 85.44 101 GLU A N 1
ATOM 791 C CA . GLU A 1 101 ? -7.613 -5.551 23.670 1.00 85.44 101 GLU A CA 1
ATOM 792 C C . GLU A 1 101 ? -7.962 -6.935 24.227 1.00 85.44 101 GLU A C 1
ATOM 794 O O . GLU A 1 101 ? -8.159 -7.867 23.412 1.00 85.44 101 GLU A O 1
#

Sequence (101 aa):
RVEVTEDNIYVLTGLADDIADGPDAVDRDQLELAVEFIRDVGDYSEDETVDRLLSGDRPLGKLVEHVLDPDSAGRPGKPYTAAAKEWEELERFVESRLRPE

Secondary structure (DSSP, 8-state):
-----GGG----TTHHHHHHH-TTTS-HHHHHHHHHHHHHHHHHHT-THHHHHSSTTSHHHHHHHHHH-TTTSPPPPSP-HHHHHHHHHHHHHHHHH----

Foldseek 3Di:
DDDADPLRDADLPPQLVQLQVALVSDDLSNLVSNLVVLVVLCVVVVHCLSVVLLPCVHLQVLSNCCNNPVPVGPGDDDRRNRNSVSSVVSVVVSVVSDDDD